Protein AF-A0A949YHQ8-F1 (afdb_monomer_lite)

Structure (mmCIF, N/CA/C/O backbone):
data_AF-A0A949YHQ8-F1
#
_entry.id   AF-A0A949YHQ8-F1
#
loop_
_atom_site.group_PDB
_atom_site.id
_atom_site.type_symbol
_atom_site.label_atom_id
_atom_site.label_alt_id
_atom_site.label_comp_id
_atom_site.label_asym_id
_atom_site.label_entity_id
_atom_site.label_seq_id
_atom_site.pdbx_PDB_ins_code
_atom_site.Cartn_x
_atom_site.Cartn_y
_atom_site.Cartn_z
_atom_site.occupancy
_atom_site.B_iso_or_equiv
_atom_site.auth_seq_id
_atom_site.auth_comp_id
_atom_site.auth_asym_id
_atom_site.auth_atom_id
_atom_site.pdbx_PDB_model_num
ATOM 1 N N . MET A 1 1 ? 12.565 2.956 27.521 1.00 34.19 1 MET A N 1
ATOM 2 C CA . MET A 1 1 ? 13.141 2.187 26.394 1.00 34.19 1 MET A CA 1
ATOM 3 C C . MET A 1 1 ? 12.190 2.292 25.212 1.00 34.19 1 MET A C 1
ATOM 5 O O . MET A 1 1 ? 11.089 1.757 25.289 1.00 34.19 1 MET A O 1
ATOM 9 N N . ALA A 1 2 ? 12.553 3.041 24.168 1.00 45.03 2 ALA A N 1
ATOM 10 C CA . ALA A 1 2 ? 11.741 3.134 22.958 1.00 45.03 2 ALA A CA 1
ATOM 11 C C . ALA A 1 2 ? 11.816 1.788 22.229 1.00 45.03 2 ALA A C 1
ATOM 13 O O . ALA A 1 2 ? 12.858 1.425 21.688 1.00 45.03 2 ALA A O 1
ATOM 14 N N . ARG A 1 3 ? 10.735 1.004 22.276 1.00 47.88 3 ARG A N 1
ATOM 15 C CA . ARG A 1 3 ? 10.632 -0.205 21.462 1.00 47.88 3 ARG A CA 1
ATOM 16 C C . ARG A 1 3 ? 10.613 0.254 20.012 1.00 47.88 3 ARG A C 1
ATOM 18 O O . ARG A 1 3 ? 9.686 0.955 19.614 1.00 47.88 3 ARG A O 1
ATOM 25 N N . ALA A 1 4 ? 11.639 -0.110 19.247 1.00 48.41 4 ALA A N 1
ATOM 26 C CA . ALA A 1 4 ? 11.579 -0.027 17.801 1.00 48.41 4 ALA A CA 1
ATOM 27 C C . ALA A 1 4 ? 10.396 -0.904 17.375 1.00 48.41 4 ALA A C 1
ATOM 29 O O . ALA A 1 4 ? 10.497 -2.128 17.328 1.00 48.41 4 ALA A O 1
ATOM 30 N N . ASN A 1 5 ? 9.236 -0.285 17.168 1.00 54.03 5 ASN A N 1
ATOM 31 C CA . ASN A 1 5 ? 8.096 -0.932 16.550 1.00 54.03 5 ASN A CA 1
ATOM 32 C C . ASN A 1 5 ? 8.479 -1.076 15.088 1.00 54.03 5 ASN A C 1
ATOM 34 O O . ASN A 1 5 ? 8.258 -0.174 14.283 1.00 54.03 5 ASN A O 1
ATOM 38 N N . TRP A 1 6 ? 9.148 -2.181 14.770 1.00 44.53 6 TRP A N 1
ATOM 39 C CA . TRP A 1 6 ? 9.409 -2.546 13.391 1.00 44.53 6 TRP A CA 1
ATOM 40 C C . TRP A 1 6 ? 8.066 -2.479 12.665 1.00 44.53 6 TRP A C 1
ATOM 42 O O . TRP A 1 6 ? 7.057 -2.958 13.195 1.00 44.53 6 TRP A O 1
ATOM 52 N N . ILE A 1 7 ? 8.046 -1.864 11.480 1.00 56.78 7 ILE A N 1
ATOM 53 C CA . ILE A 1 7 ? 6.892 -1.868 10.575 1.00 56.78 7 ILE A CA 1
ATOM 54 C C . ILE A 1 7 ? 6.777 -3.295 10.029 1.00 56.78 7 ILE A C 1
ATOM 56 O O . ILE A 1 7 ? 7.031 -3.569 8.861 1.00 56.78 7 ILE A O 1
ATOM 60 N N . LEU A 1 8 ? 6.492 -4.250 10.909 1.00 52.16 8 LEU A N 1
ATOM 61 C CA . LEU A 1 8 ? 6.166 -5.601 10.521 1.00 52.16 8 LEU A CA 1
ATOM 62 C C . LEU A 1 8 ? 4.758 -5.515 9.944 1.00 52.16 8 LEU A C 1
ATOM 64 O O . LEU A 1 8 ? 3.844 -5.094 10.664 1.00 52.16 8 LEU A O 1
ATOM 68 N N . PRO A 1 9 ? 4.567 -5.861 8.662 1.00 54.00 9 PRO A N 1
ATOM 69 C CA . PRO A 1 9 ? 3.245 -5.901 8.071 1.00 54.00 9 PRO A CA 1
ATOM 70 C C . PRO A 1 9 ? 2.425 -6.947 8.831 1.00 54.00 9 PRO A C 1
ATOM 72 O O . PRO A 1 9 ? 2.538 -8.144 8.581 1.00 54.00 9 PRO A O 1
ATOM 75 N N . ARG A 1 10 ? 1.619 -6.514 9.805 1.00 57.88 10 ARG A N 1
ATOM 76 C CA . ARG A 1 10 ? 0.644 -7.403 10.432 1.00 57.88 10 ARG A CA 1
ATOM 77 C C . ARG A 1 10 ? -0.440 -7.665 9.397 1.00 57.88 10 ARG A C 1
ATOM 79 O O . ARG A 1 10 ? -0.970 -6.727 8.802 1.00 57.88 10 ARG A O 1
ATOM 86 N N . ALA A 1 11 ? -0.753 -8.933 9.160 1.00 58.47 11 ALA A N 1
ATOM 87 C CA . ALA A 1 11 ? -1.985 -9.273 8.473 1.00 58.47 11 ALA A CA 1
ATOM 88 C C . ALA A 1 11 ? -3.137 -8.910 9.417 1.00 58.47 11 ALA A C 1
ATOM 90 O O . ALA A 1 11 ? -3.206 -9.423 10.534 1.00 58.47 11 ALA A O 1
ATOM 91 N N . ASP A 1 12 ? -4.003 -7.990 9.005 1.00 58.84 12 ASP A N 1
ATOM 92 C CA . ASP A 1 12 ? -5.230 -7.734 9.754 1.00 58.84 12 ASP A CA 1
ATOM 93 C C . ASP A 1 12 ? -6.166 -8.939 9.610 1.00 58.84 12 ASP A C 1
ATOM 95 O O . ASP A 1 12 ? -6.409 -9.413 8.496 1.00 58.84 12 ASP A O 1
ATOM 99 N N . ALA A 1 13 ? -6.681 -9.438 10.736 1.00 57.50 13 ALA A N 1
ATOM 100 C CA . ALA A 1 13 ? -7.516 -10.637 10.781 1.00 57.50 13 ALA A CA 1
ATOM 101 C C . ALA A 1 13 ? -8.845 -10.470 10.021 1.00 57.50 13 ALA A C 1
ATOM 103 O O . ALA A 1 13 ? -9.419 -11.459 9.573 1.00 57.50 13 ALA A O 1
ATOM 104 N N . ALA A 1 14 ? -9.329 -9.234 9.834 1.00 61.66 14 ALA A N 1
ATOM 105 C CA . ALA A 1 14 ? -10.575 -8.975 9.119 1.00 61.66 14 ALA A CA 1
ATOM 106 C C . ALA A 1 14 ? -10.385 -8.923 7.595 1.00 61.66 14 ALA A C 1
ATOM 108 O O . ALA A 1 14 ? -11.288 -9.306 6.848 1.00 61.66 14 ALA A O 1
ATOM 109 N N . CYS A 1 15 ? -9.231 -8.449 7.118 1.00 71.69 15 CYS A N 1
ATOM 110 C CA . CYS A 1 15 ? -8.963 -8.267 5.689 1.00 71.69 15 CYS A CA 1
ATOM 111 C C . CYS A 1 15 ? -8.024 -9.317 5.076 1.00 71.69 15 CYS A C 1
ATOM 113 O O . CYS A 1 15 ? -7.986 -9.421 3.849 1.00 71.69 15 CYS A O 1
ATOM 115 N N . GLY A 1 16 ? -7.241 -10.046 5.881 1.00 71.38 16 GLY A N 1
ATOM 116 C CA . GLY A 1 16 ? -6.214 -10.990 5.411 1.00 71.38 16 GLY A CA 1
ATOM 117 C C . GLY A 1 16 ? -5.086 -10.326 4.609 1.00 71.38 16 GLY A C 1
ATOM 118 O O . GLY A 1 16 ? -4.363 -10.989 3.870 1.00 71.38 16 GLY A O 1
ATOM 119 N N . LYS A 1 17 ? -4.963 -8.998 4.702 1.00 70.56 17 LYS A N 1
ATOM 120 C CA . LYS A 1 17 ? -4.027 -8.167 3.933 1.00 70.56 17 LYS A CA 1
ATOM 121 C C . LYS A 1 17 ? -3.092 -7.423 4.873 1.00 70.56 17 LYS A C 1
ATOM 123 O O . LYS A 1 17 ? -3.433 -7.194 6.033 1.00 70.56 17 LYS A O 1
ATOM 128 N N . VAL A 1 18 ? -1.949 -6.996 4.332 1.00 75.56 18 VAL A N 1
ATOM 129 C CA . VAL A 1 18 ? -1.010 -6.099 5.017 1.00 75.56 18 VAL A CA 1
ATOM 130 C C . VAL A 1 18 ? -1.762 -4.874 5.525 1.00 75.56 18 VAL A C 1
ATOM 132 O O . VAL A 1 18 ? -2.387 -4.167 4.731 1.00 75.56 18 VAL A O 1
ATOM 135 N N . PHE A 1 19 ? -1.720 -4.659 6.834 1.00 77.06 19 PHE A N 1
ATOM 136 C CA . PHE A 1 19 ? -2.397 -3.572 7.522 1.00 77.06 19 PHE A CA 1
ATOM 137 C C . PHE A 1 19 ? -1.417 -2.483 7.930 1.00 77.06 19 PHE A C 1
ATOM 139 O O . PHE A 1 19 ? -0.360 -2.760 8.501 1.00 77.06 19 PHE A O 1
ATOM 146 N N . HIS A 1 20 ? -1.818 -1.238 7.690 1.00 80.50 20 HIS A N 1
ATOM 147 C CA . HIS A 1 20 ? -1.118 -0.059 8.173 1.00 80.50 20 HIS A CA 1
ATOM 148 C C . HIS A 1 20 ? -2.058 0.765 9.069 1.00 80.50 20 HIS A C 1
ATOM 150 O O . HIS A 1 20 ? -3.164 1.105 8.628 1.00 80.50 20 HIS A O 1
ATOM 156 N N . PRO A 1 21 ? -1.647 1.086 10.313 1.00 78.31 21 PRO A N 1
ATOM 157 C CA . PRO A 1 21 ? -2.488 1.821 11.261 1.00 78.31 21 PRO A CA 1
ATOM 158 C C . PRO A 1 21 ? -2.697 3.281 10.846 1.00 78.31 21 PRO A C 1
ATOM 160 O O . PRO A 1 21 ? -3.740 3.863 11.127 1.00 78.31 21 PRO A O 1
ATOM 163 N N . ASP A 1 22 ? -1.731 3.861 10.138 1.00 84.75 22 ASP A N 1
ATOM 164 C CA . ASP A 1 22 ? -1.757 5.240 9.678 1.00 84.75 22 ASP A CA 1
ATOM 165 C C . ASP A 1 22 ? -1.390 5.345 8.189 1.00 84.75 22 ASP A C 1
ATOM 167 O O . ASP A 1 22 ? -0.789 4.446 7.585 1.00 84.75 22 ASP A O 1
ATOM 171 N N . ARG A 1 23 ? -1.780 6.470 7.581 1.00 86.56 23 ARG A N 1
ATOM 172 C CA . ARG A 1 23 ? -1.572 6.718 6.151 1.00 86.56 23 ARG A CA 1
ATOM 173 C C . ARG A 1 23 ? -0.094 6.875 5.801 1.00 86.56 23 ARG A C 1
ATOM 175 O O . ARG A 1 23 ? 0.295 6.481 4.707 1.00 86.56 23 ARG A O 1
ATOM 182 N N . GLN A 1 24 ? 0.719 7.439 6.692 1.00 88.88 24 GLN A N 1
ATOM 183 C CA . GLN A 1 24 ? 2.130 7.711 6.424 1.00 88.88 24 GLN A CA 1
ATOM 184 C C . GLN A 1 24 ? 2.927 6.405 6.330 1.00 88.88 24 GLN A C 1
ATOM 186 O O . GLN A 1 24 ? 3.685 6.221 5.379 1.00 88.88 24 GLN A O 1
ATOM 191 N N . SER A 1 25 ? 2.682 5.458 7.236 1.00 85.75 25 SER A N 1
ATOM 192 C CA . SER A 1 25 ? 3.244 4.105 7.175 1.00 85.75 25 SER A CA 1
ATOM 193 C C . SER A 1 25 ? 2.831 3.368 5.898 1.00 85.75 25 SER A C 1
ATOM 195 O O . SER A 1 25 ? 3.658 2.709 5.264 1.00 85.75 25 SER A O 1
ATOM 197 N N . ALA A 1 26 ? 1.566 3.504 5.484 1.00 88.12 26 ALA A N 1
ATOM 198 C CA . ALA A 1 26 ? 1.073 2.914 4.239 1.00 88.12 26 ALA A CA 1
ATOM 199 C C . ALA A 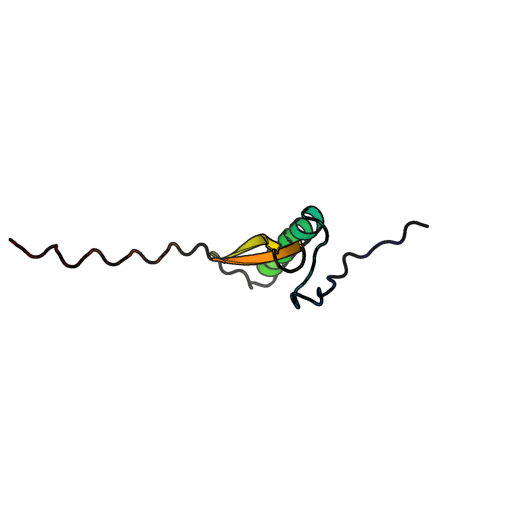1 26 ? 1.738 3.528 2.997 1.00 88.12 26 ALA A C 1
ATOM 201 O O . ALA A 1 26 ? 2.102 2.808 2.070 1.00 88.12 26 ALA A O 1
ATOM 202 N N . GLU A 1 27 ? 1.929 4.849 2.973 1.00 89.56 27 GLU A N 1
ATOM 203 C CA . GLU A 1 27 ? 2.614 5.546 1.879 1.00 89.56 27 GLU A CA 1
ATOM 204 C C . GLU A 1 27 ? 4.099 5.179 1.807 1.00 89.56 27 GLU A C 1
ATOM 206 O O . GLU A 1 27 ? 4.605 4.895 0.721 1.00 89.56 27 GLU A O 1
ATOM 211 N N . GLY A 1 28 ? 4.788 5.095 2.949 1.00 89.12 28 GLY A N 1
ATOM 212 C CA . GLY A 1 28 ? 6.179 4.639 2.997 1.00 89.12 28 GLY A CA 1
ATOM 213 C C . GLY A 1 28 ? 6.335 3.239 2.400 1.00 89.12 28 GLY A C 1
ATOM 214 O O . GLY A 1 28 ? 7.195 3.012 1.545 1.00 89.12 28 GLY A O 1
ATOM 215 N N . TYR A 1 29 ? 5.438 2.317 2.763 1.00 88.12 29 TYR A N 1
ATOM 216 C CA . TYR A 1 29 ? 5.428 0.976 2.182 1.00 88.12 29 TYR A CA 1
ATOM 217 C C . TYR A 1 29 ? 5.060 0.986 0.690 1.00 88.12 29 TYR A C 1
ATOM 219 O O . TYR A 1 29 ? 5.685 0.273 -0.094 1.00 88.12 29 TYR A O 1
ATOM 227 N N . ARG A 1 30 ? 4.092 1.811 0.258 1.00 90.00 30 ARG A N 1
ATOM 228 C CA . ARG A 1 30 ? 3.724 1.977 -1.162 1.00 90.00 30 ARG A CA 1
ATOM 229 C C . ARG A 1 30 ? 4.932 2.384 -2.002 1.00 90.00 30 ARG A C 1
ATOM 231 O O . ARG A 1 30 ? 5.163 1.787 -3.052 1.00 90.00 30 ARG A O 1
ATOM 238 N N . ILE A 1 31 ? 5.688 3.380 -1.540 1.00 88.62 31 ILE A N 1
ATOM 239 C CA . ILE A 1 31 ? 6.888 3.888 -2.214 1.00 88.62 31 ILE A CA 1
ATOM 240 C C . ILE A 1 31 ? 7.954 2.792 -2.288 1.00 88.62 31 ILE A C 1
ATOM 242 O O . ILE A 1 31 ? 8.445 2.494 -3.376 1.00 88.62 31 ILE A O 1
ATOM 246 N N . GLY A 1 32 ? 8.259 2.134 -1.166 1.00 89.06 32 GLY A N 1
ATOM 247 C CA . GLY A 1 32 ? 9.223 1.030 -1.138 1.00 89.06 32 GLY A CA 1
ATOM 248 C C . GLY A 1 32 ? 8.839 -0.113 -2.083 1.00 89.06 32 GLY A C 1
ATOM 249 O O . GLY A 1 32 ? 9.673 -0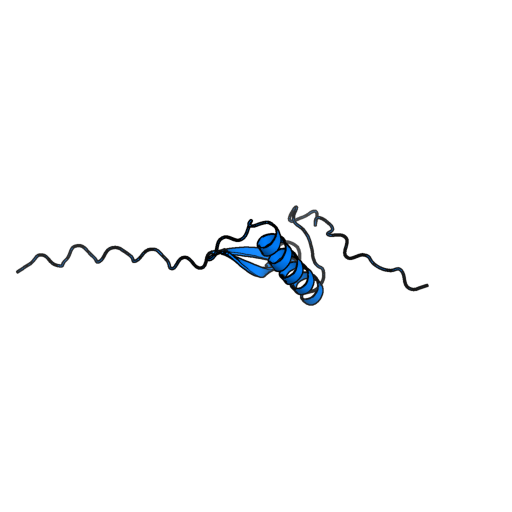.604 -2.842 1.00 89.06 32 GLY A O 1
ATOM 250 N N . LEU A 1 33 ? 7.556 -0.486 -2.115 1.00 86.56 33 LEU A N 1
ATOM 251 C CA . LEU A 1 33 ? 7.045 -1.519 -3.014 1.00 86.56 33 LEU A CA 1
ATOM 252 C C . LEU A 1 33 ? 7.117 -1.094 -4.490 1.00 86.56 33 LEU A C 1
ATOM 254 O O . LEU A 1 33 ? 7.357 -1.933 -5.359 1.00 86.56 33 LEU A O 1
ATOM 258 N N . GLN A 1 34 ? 6.934 0.195 -4.787 1.00 86.75 34 GLN A N 1
ATOM 259 C CA . GLN A 1 34 ? 7.092 0.738 -6.135 1.00 86.75 34 GLN A CA 1
ATOM 260 C C . GLN A 1 34 ? 8.548 0.630 -6.609 1.00 86.75 34 GLN A C 1
ATOM 262 O O . GLN A 1 34 ? 8.786 0.102 -7.697 1.00 86.75 34 GLN A O 1
ATOM 267 N N . PHE A 1 35 ? 9.510 1.029 -5.771 1.00 86.94 35 PHE A N 1
ATOM 268 C CA . PHE A 1 35 ? 10.939 0.864 -6.056 1.00 86.94 35 PHE A CA 1
ATOM 269 C C . PHE A 1 35 ? 11.323 -0.606 -6.232 1.00 86.94 35 PHE A C 1
ATOM 271 O O . PHE A 1 35 ? 11.995 -0.956 -7.199 1.00 86.94 35 PHE A O 1
ATOM 278 N N . TRP A 1 36 ? 10.843 -1.488 -5.352 1.00 86.19 36 TRP A N 1
ATOM 279 C CA . TRP A 1 36 ? 11.091 -2.925 -5.457 1.00 86.19 36 TRP A CA 1
ATOM 280 C C . TRP A 1 36 ? 10.564 -3.518 -6.771 1.00 86.19 36 TRP A C 1
ATOM 282 O O . TRP A 1 36 ? 11.262 -4.276 -7.445 1.00 86.19 36 TRP A O 1
ATOM 292 N N . ASN A 1 37 ? 9.338 -3.170 -7.172 1.00 86.25 37 ASN A N 1
ATOM 293 C CA . ASN A 1 37 ? 8.761 -3.659 -8.427 1.00 86.25 37 ASN A CA 1
ATOM 294 C C . ASN A 1 37 ? 9.527 -3.145 -9.649 1.00 86.25 37 ASN A C 1
ATOM 296 O O . ASN A 1 37 ? 9.677 -3.886 -10.620 1.00 86.25 37 ASN A O 1
ATOM 300 N N . GLN A 1 38 ? 10.021 -1.904 -9.600 1.00 83.81 38 GLN A N 1
ATOM 301 C CA . GLN A 1 38 ? 10.881 -1.347 -10.641 1.00 83.81 38 GLN A CA 1
ATOM 302 C C . GLN A 1 38 ? 12.216 -2.098 -10.718 1.00 83.81 38 GLN A C 1
ATOM 304 O O . GLN A 1 38 ? 12.599 -2.525 -11.803 1.00 83.81 38 GLN A O 1
ATOM 309 N N . ALA A 1 39 ? 12.875 -2.331 -9.581 1.00 86.12 39 ALA A N 1
ATOM 310 C CA . ALA A 1 39 ? 14.150 -3.046 -9.517 1.00 86.12 39 ALA A CA 1
ATOM 311 C C . ALA A 1 39 ? 14.043 -4.512 -9.974 1.00 86.12 39 ALA A C 1
ATOM 313 O O .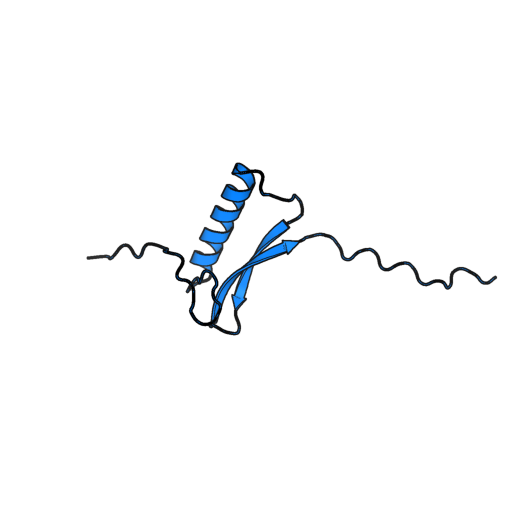 ALA A 1 39 ? 14.967 -5.048 -10.573 1.00 86.12 39 ALA A O 1
ATOM 314 N N . THR A 1 40 ? 12.906 -5.163 -9.716 1.00 86.38 40 THR A N 1
ATOM 315 C CA . THR A 1 40 ? 12.679 -6.580 -10.058 1.00 86.38 40 THR A CA 1
ATOM 316 C C . THR A 1 40 ? 12.013 -6.797 -11.418 1.00 86.38 40 THR A C 1
ATOM 318 O O . THR A 1 40 ? 11.650 -7.926 -11.742 1.00 86.38 40 THR A O 1
ATOM 321 N N . GLY A 1 41 ? 11.789 -5.738 -12.207 1.00 79.44 41 GLY A N 1
ATOM 322 C CA . GLY A 1 41 ? 11.110 -5.837 -13.506 1.00 79.44 41 GLY A CA 1
ATOM 323 C C . GLY A 1 41 ? 9.645 -6.288 -13.417 1.00 79.44 41 GLY A C 1
ATOM 324 O O . GLY A 1 41 ? 9.030 -6.625 -14.424 1.00 79.44 41 GLY A O 1
ATOM 325 N N . ARG A 1 42 ? 9.048 -6.282 -12.217 1.00 71.88 42 ARG A N 1
ATOM 326 C CA . ARG A 1 42 ? 7.631 -6.622 -11.983 1.00 71.88 42 ARG A CA 1
ATOM 327 C C . ARG A 1 42 ? 6.688 -5.450 -12.246 1.00 71.88 42 ARG A C 1
ATOM 329 O O . ARG A 1 42 ? 5.489 -5.552 -11.979 1.00 71.88 42 ARG A O 1
ATOM 336 N N . ASN A 1 43 ? 7.221 -4.334 -12.730 1.00 67.25 43 ASN A N 1
ATOM 337 C CA . ASN A 1 43 ? 6.455 -3.138 -13.015 1.00 67.25 43 ASN A CA 1
ATOM 338 C C . ASN A 1 43 ? 5.811 -3.249 -14.403 1.00 67.25 43 ASN A C 1
ATOM 340 O O . ASN A 1 43 ? 6.501 -3.267 -15.421 1.00 67.25 43 ASN A O 1
ATOM 344 N N . ARG A 1 44 ? 4.479 -3.319 -14.457 1.00 66.25 44 ARG A N 1
ATOM 345 C CA . ARG A 1 44 ? 3.747 -3.057 -15.700 1.00 66.25 44 ARG A CA 1
ATOM 346 C C . ARG A 1 44 ? 3.656 -1.541 -15.826 1.00 66.25 44 ARG A C 1
ATOM 348 O O . ARG A 1 44 ? 3.195 -0.897 -14.894 1.00 66.25 44 ARG A O 1
ATOM 355 N N . ALA A 1 45 ? 4.067 -0.974 -16.959 1.00 61.06 45 ALA A N 1
ATOM 356 C CA . ALA A 1 45 ? 4.151 0.480 -17.166 1.00 61.06 45 ALA A CA 1
ATOM 357 C C . ALA A 1 45 ? 2.837 1.256 -16.902 1.00 61.06 45 ALA A C 1
ATOM 359 O O . ALA A 1 45 ? 2.860 2.472 -16.755 1.00 61.06 45 ALA A O 1
ATOM 360 N N . SER A 1 46 ? 1.702 0.556 -16.827 1.00 65.00 46 SER A N 1
ATOM 361 C CA . SER A 1 46 ? 0.368 1.098 -16.554 1.00 65.00 46 SER A CA 1
ATOM 362 C C . SER A 1 46 ? -0.191 0.733 -15.174 1.00 65.00 46 SER A C 1
ATOM 364 O O . SER A 1 46 ? -1.361 0.987 -14.920 1.00 65.00 46 SER A O 1
ATOM 366 N N . ASP A 1 47 ? 0.580 0.132 -14.266 1.00 71.56 47 ASP A N 1
ATOM 367 C CA . ASP A 1 47 ? 0.090 -0.198 -12.923 1.00 71.56 47 ASP A CA 1
ATOM 368 C C . ASP A 1 47 ? 0.669 0.771 -11.885 1.00 71.56 47 ASP A C 1
ATOM 370 O O . ASP A 1 47 ? 1.865 0.781 -11.600 1.00 71.56 47 ASP A O 1
ATOM 374 N N . HIS A 1 48 ? -0.202 1.565 -11.263 1.00 81.56 48 HIS A N 1
ATOM 375 C CA . HIS A 1 48 ? 0.156 2.438 -10.149 1.00 81.56 48 HIS A CA 1
ATOM 376 C C . HIS A 1 48 ? -0.321 1.832 -8.831 1.00 81.56 48 HIS A C 1
ATOM 378 O O . HIS A 1 48 ? -1.441 1.334 -8.719 1.00 81.56 48 HIS A O 1
ATOM 384 N N . LEU A 1 49 ? 0.520 1.886 -7.801 1.00 88.06 49 LEU A N 1
ATOM 385 C CA . LEU A 1 49 ? 0.108 1.532 -6.446 1.00 88.06 49 LEU A CA 1
ATOM 386 C C . LEU A 1 49 ? -0.579 2.732 -5.797 1.00 88.06 49 LEU A C 1
ATOM 388 O O . LEU A 1 49 ? -0.068 3.847 -5.889 1.00 88.06 49 LEU A O 1
ATOM 392 N N . VAL A 1 50 ? -1.702 2.501 -5.120 1.00 90.06 50 VAL A N 1
ATOM 393 C CA . VAL A 1 50 ? -2.464 3.529 -4.396 1.00 90.06 50 VAL A CA 1
ATOM 394 C C . VAL A 1 50 ? -2.770 3.073 -2.975 1.00 90.06 50 VAL A C 1
ATOM 396 O O . VAL A 1 50 ? -3.119 1.910 -2.762 1.00 90.06 50 VAL A O 1
ATOM 399 N N . VAL A 1 51 ? -2.662 3.988 -2.009 1.00 90.88 51 VAL A N 1
ATOM 400 C CA . VAL A 1 51 ? -3.131 3.768 -0.634 1.00 90.88 51 VAL A CA 1
ATOM 401 C C . VAL A 1 51 ? -4.619 4.099 -0.554 1.00 90.88 51 VAL A C 1
ATOM 403 O O . VAL A 1 51 ? -5.059 5.142 -1.036 1.00 90.88 51 VAL A O 1
ATOM 406 N N . PHE A 1 52 ? -5.399 3.238 0.093 1.00 89.19 52 PHE A N 1
ATOM 407 C CA . PHE A 1 52 ? -6.809 3.478 0.380 1.00 89.19 52 PHE A CA 1
ATOM 408 C C . PHE A 1 52 ? -7.145 3.110 1.827 1.00 89.19 52 PHE A C 1
ATOM 410 O O . PHE A 1 52 ? -6.559 2.193 2.406 1.00 89.19 52 PHE A O 1
ATOM 417 N N . ARG A 1 53 ? -8.117 3.820 2.411 1.00 87.88 53 ARG A N 1
ATOM 418 C CA . ARG A 1 53 ? -8.678 3.480 3.724 1.00 87.88 53 ARG A CA 1
ATOM 419 C C . ARG A 1 53 ? -9.725 2.386 3.551 1.00 87.88 53 ARG A C 1
ATOM 421 O O . ARG A 1 53 ? -10.694 2.563 2.811 1.00 87.88 53 ARG A O 1
ATOM 428 N N . CYS A 1 54 ? -9.547 1.257 4.221 1.00 86.06 54 CYS A N 1
ATOM 429 C CA . CYS A 1 54 ? -10.505 0.164 4.174 1.00 86.06 54 CYS A CA 1
ATOM 430 C C . CYS A 1 54 ? -11.685 0.434 5.105 1.00 86.06 54 CYS A C 1
ATOM 432 O O . CYS A 1 54 ? -11.518 0.770 6.274 1.00 86.06 54 CYS A O 1
ATOM 434 N N . ARG A 1 55 ? -12.897 0.236 4.579 1.00 84.12 55 ARG A N 1
ATOM 435 C CA . ARG A 1 55 ? -14.142 0.386 5.344 1.00 84.12 55 ARG A CA 1
ATOM 436 C C . ARG A 1 55 ? -14.402 -0.774 6.312 1.00 84.12 55 ARG A C 1
ATOM 438 O O . ARG A 1 55 ? -15.209 -0.614 7.213 1.00 84.12 55 ARG A O 1
ATOM 445 N N . ARG A 1 56 ? -13.736 -1.922 6.126 1.00 82.62 56 ARG A N 1
ATOM 446 C CA . ARG A 1 56 ? -13.934 -3.136 6.937 1.00 82.62 56 ARG A CA 1
ATOM 447 C C . ARG A 1 56 ? -13.103 -3.139 8.220 1.00 82.62 56 ARG A C 1
ATOM 449 O O . ARG A 1 56 ? -13.650 -3.399 9.279 1.00 82.62 56 ARG A O 1
ATOM 456 N N . CYS A 1 57 ? -11.804 -2.857 8.129 1.00 81.88 57 CYS A N 1
ATOM 457 C CA . CYS A 1 57 ? -10.893 -2.856 9.285 1.00 81.88 57 CYS A CA 1
ATOM 458 C C . CYS A 1 57 ? -10.521 -1.444 9.770 1.00 81.88 57 CYS A C 1
ATOM 460 O O . CYS A 1 57 ? -9.807 -1.297 10.754 1.00 81.88 57 CYS A O 1
ATOM 462 N N . GLY A 1 58 ? -10.928 -0.392 9.052 1.00 81.44 58 GLY A N 1
ATOM 463 C CA . GLY A 1 58 ? -10.596 0.998 9.380 1.00 81.44 58 GLY A CA 1
ATOM 464 C C . GLY A 1 58 ? -9.155 1.425 9.068 1.00 81.44 58 GLY A C 1
ATOM 465 O O . GLY A 1 58 ? -8.895 2.631 9.051 1.00 81.44 58 GLY A O 1
ATOM 466 N N . GLY A 1 59 ? -8.253 0.478 8.783 1.00 85.44 59 GLY A N 1
ATOM 467 C CA . GLY A 1 59 ? -6.846 0.719 8.448 1.00 85.44 59 GLY A CA 1
ATOM 468 C C . GLY A 1 59 ? -6.583 1.079 6.987 1.00 85.44 59 GLY A C 1
ATOM 469 O O . GLY A 1 59 ? -7.491 1.132 6.149 1.00 85.44 59 GLY A O 1
ATOM 470 N N . PHE A 1 60 ? -5.310 1.313 6.673 1.00 87.50 60 PHE A N 1
ATOM 471 C CA . PHE A 1 60 ? -4.844 1.642 5.328 1.00 87.50 60 PHE A CA 1
ATOM 472 C C . PHE A 1 60 ? -4.242 0.420 4.633 1.00 87.50 60 PHE A C 1
ATOM 474 O O . PHE A 1 60 ? -3.455 -0.328 5.214 1.00 87.50 60 PHE A O 1
ATOM 481 N N . HIS A 1 61 ? -4.601 0.244 3.364 1.00 87.62 61 HIS A N 1
ATOM 482 C CA . HIS A 1 61 ? -4.101 -0.822 2.501 1.00 87.62 61 HIS A CA 1
ATOM 483 C C . HIS A 1 61 ? -3.640 -0.262 1.162 1.00 87.62 61 HIS A C 1
ATOM 485 O O . HIS A 1 61 ? -3.999 0.850 0.777 1.00 87.62 61 HIS A O 1
ATOM 491 N N . ILE A 1 62 ? -2.875 -1.069 0.431 1.00 88.38 62 ILE A N 1
ATOM 492 C CA . ILE A 1 62 ? -2.357 -0.717 -0.887 1.00 88.38 62 ILE A CA 1
ATOM 493 C C . ILE A 1 62 ? -3.022 -1.599 -1.938 1.00 88.38 62 ILE A C 1
ATOM 495 O O . ILE A 1 62 ? -3.100 -2.819 -1.787 1.00 88.38 62 ILE A O 1
ATOM 499 N N . ALA A 1 63 ? -3.503 -0.977 -3.009 1.00 86.50 63 ALA A N 1
ATOM 500 C CA . ALA A 1 63 ? -4.043 -1.653 -4.180 1.00 86.50 63 ALA A CA 1
ATOM 501 C C . ALA A 1 63 ? -3.215 -1.312 -5.422 1.00 86.50 63 ALA A C 1
ATOM 503 O O . ALA A 1 63 ? -2.623 -0.236 -5.510 1.00 86.50 63 ALA A O 1
ATOM 504 N N . ARG A 1 64 ? -3.206 -2.221 -6.402 1.00 86.12 64 ARG A N 1
ATOM 505 C CA . ARG A 1 64 ? -2.763 -1.913 -7.766 1.00 86.12 64 ARG A CA 1
ATOM 506 C C . ARG A 1 64 ? -3.942 -1.329 -8.530 1.00 86.12 64 ARG A C 1
ATOM 508 O O . ARG A 1 64 ? -4.997 -1.954 -8.600 1.00 86.12 64 ARG A O 1
ATOM 515 N N . LYS A 1 65 ? -3.755 -0.144 -9.096 1.00 81.62 65 LYS A N 1
ATOM 516 C CA . LYS A 1 65 ? -4.689 0.507 -10.005 1.00 81.62 65 LYS A CA 1
ATOM 517 C C . LYS A 1 65 ? -4.051 0.534 -11.388 1.00 81.62 65 LYS A C 1
ATOM 519 O O . LYS A 1 65 ? -3.013 1.167 -11.562 1.00 81.62 65 LYS A O 1
ATOM 524 N N . SER A 1 66 ? -4.673 -0.142 -12.349 1.00 74.00 66 SER A N 1
ATOM 525 C CA . SER A 1 66 ? -4.262 -0.024 -13.745 1.00 74.00 66 SER A CA 1
ATOM 526 C C . SER A 1 66 ? -4.771 1.301 -14.315 1.00 74.00 66 SER A C 1
ATOM 528 O O . SER A 1 66 ? -5.928 1.664 -14.098 1.00 74.00 66 SER A O 1
ATOM 530 N N . SER A 1 67 ? -3.913 2.029 -15.020 1.00 65.44 67 SER 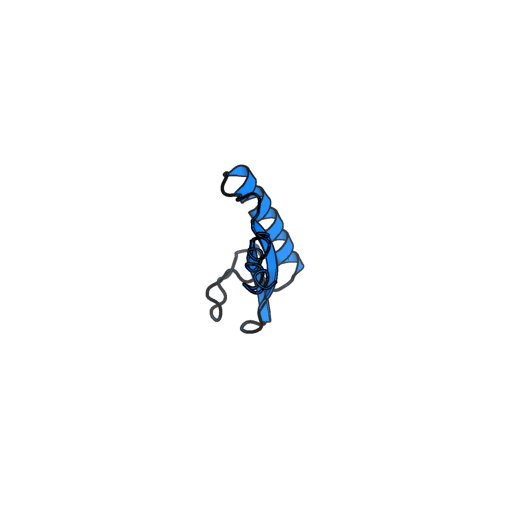A N 1
ATOM 531 C CA . SER A 1 67 ? -4.224 3.246 -15.770 1.00 65.44 67 SER A CA 1
ATOM 532 C C . SER A 1 67 ? -4.617 2.962 -17.221 1.00 65.44 67 SER A C 1
ATOM 534 O O . SER A 1 67 ? -4.715 3.901 -18.008 1.00 65.44 67 SER A O 1
ATOM 536 N N . LYS A 1 68 ? -4.912 1.701 -17.593 1.00 56.12 68 LYS A N 1
ATOM 537 C CA . LYS A 1 68 ? -5.654 1.436 -18.835 1.00 56.12 68 LYS A CA 1
ATOM 538 C C . LYS A 1 68 ? -6.940 2.264 -18.795 1.00 56.12 68 LYS A C 1
ATOM 540 O O . LYS A 1 68 ? -7.808 2.013 -17.959 1.00 56.12 68 LYS A O 1
ATOM 545 N N . ALA A 1 69 ? -7.029 3.255 -19.683 1.00 53.91 69 ALA A N 1
ATOM 546 C CA . ALA A 1 69 ? -8.276 3.940 -19.985 1.00 53.91 69 ALA A CA 1
ATOM 547 C C . ALA A 1 69 ? -9.379 2.881 -20.169 1.00 53.91 69 ALA A C 1
ATOM 549 O O . ALA A 1 69 ? -9.070 1.797 -20.690 1.00 53.91 69 ALA A O 1
ATOM 550 N N . PRO A 1 70 ? -10.630 3.134 -19.737 1.00 51.19 70 PRO A N 1
ATOM 551 C CA . PRO A 1 70 ? -11.722 2.251 -20.121 1.00 51.19 70 PRO A CA 1
ATOM 552 C C . PRO A 1 70 ? -11.639 2.084 -21.638 1.00 51.19 70 PRO A C 1
ATOM 554 O O . PRO A 1 70 ? -11.443 3.070 -22.352 1.00 51.19 70 PRO A O 1
ATOM 557 N N . ALA A 1 71 ? -11.651 0.833 -22.109 1.00 55.16 71 ALA A N 1
ATOM 558 C CA . ALA A 1 71 ? -11.663 0.550 -23.535 1.00 55.16 71 ALA A CA 1
ATOM 559 C C . ALA A 1 71 ? -12.735 1.445 -24.157 1.00 55.16 71 ALA A C 1
ATOM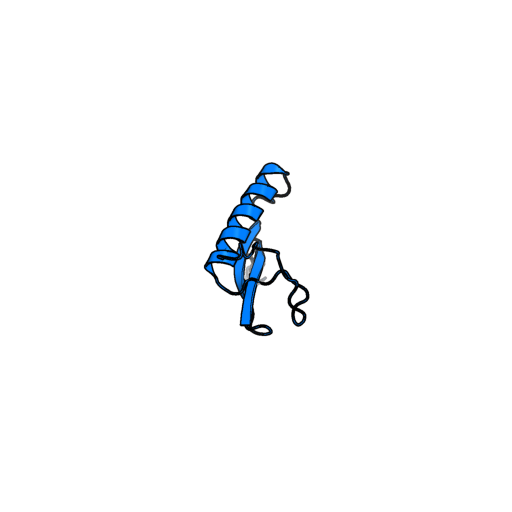 561 O O . ALA A 1 71 ? -13.867 1.426 -23.676 1.00 55.16 71 ALA A O 1
ATOM 562 N N . VAL A 1 72 ? -12.336 2.274 -25.126 1.00 56.34 72 VAL A N 1
ATOM 563 C CA . VAL A 1 72 ? -13.227 3.163 -25.873 1.00 56.34 72 VAL A CA 1
ATOM 564 C C . VAL A 1 72 ? -14.493 2.378 -26.182 1.00 56.34 72 VAL A C 1
ATOM 566 O O . VAL A 1 72 ? -14.441 1.356 -26.869 1.00 56.34 72 VAL A O 1
ATOM 569 N N . GLU A 1 73 ? -15.598 2.805 -25.579 1.00 54.34 73 GLU A N 1
ATOM 570 C CA . GLU A 1 73 ? -16.908 2.230 -25.817 1.00 54.34 73 GLU A CA 1
ATOM 571 C C . GLU A 1 73 ? -17.143 2.321 -27.326 1.00 54.34 73 GLU A C 1
ATOM 573 O O . GLU A 1 73 ? -17.021 3.395 -27.920 1.00 54.34 73 GLU A O 1
ATOM 578 N N . LYS A 1 74 ? -17.336 1.163 -27.964 1.00 55.28 74 LYS A N 1
ATOM 579 C CA . LYS A 1 74 ? -17.568 1.048 -29.405 1.00 55.28 74 LYS A CA 1
ATOM 580 C C . LYS A 1 74 ? -18.615 2.102 -29.797 1.00 55.28 74 LYS A C 1
ATOM 582 O O . LYS A 1 74 ? -19.682 2.093 -29.182 1.00 55.28 74 LYS A O 1
ATOM 587 N N . PRO A 1 75 ? -18.346 2.999 -30.766 1.00 57.25 75 PRO A N 1
ATOM 588 C CA . PRO A 1 75 ? -19.318 4.021 -31.125 1.00 57.25 75 PRO A CA 1
ATOM 589 C C . PRO A 1 75 ? -20.644 3.341 -31.500 1.00 57.25 75 PRO A C 1
ATOM 591 O O . PRO A 1 75 ? -20.620 2.276 -32.135 1.00 57.25 75 PRO A O 1
ATOM 594 N N . PRO A 1 76 ? -21.791 3.893 -31.060 1.00 51.75 76 PRO A N 1
ATOM 595 C CA . PRO A 1 76 ? -23.084 3.265 -31.272 1.00 51.75 76 PRO A CA 1
ATOM 596 C C . PRO A 1 76 ? -23.315 3.049 -32.767 1.00 51.75 76 PRO A C 1
ATOM 598 O O . PRO A 1 76 ? -22.981 3.896 -33.594 1.00 51.75 76 PRO A O 1
ATOM 601 N N . ALA A 1 77 ? -23.893 1.896 -33.104 1.00 62.44 77 ALA A N 1
ATOM 602 C CA . ALA A 1 77 ? -24.128 1.407 -34.463 1.00 62.44 77 ALA A CA 1
ATOM 603 C C . ALA A 1 77 ? -25.197 2.202 -35.253 1.00 62.44 77 ALA A C 1
ATOM 605 O O . ALA A 1 77 ? -25.927 1.626 -36.049 1.00 62.44 77 ALA A O 1
ATOM 606 N N . PHE A 1 78 ? -25.298 3.514 -35.036 1.00 57.22 78 PHE A N 1
ATOM 607 C CA . PHE A 1 78 ? -26.259 4.412 -35.680 1.00 57.22 78 PHE A CA 1
ATOM 608 C C . PHE A 1 78 ? -25.604 5.402 -36.658 1.00 57.22 78 PHE A C 1
ATOM 610 O O . PHE A 1 78 ? -26.159 6.454 -36.945 1.00 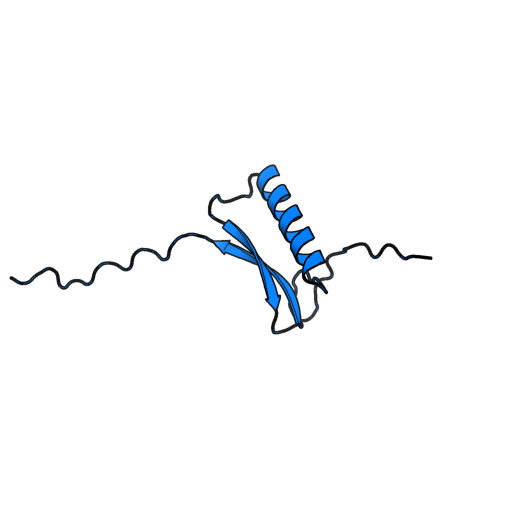57.22 78 PHE A O 1
ATOM 617 N N . ALA A 1 79 ? -24.443 5.060 -37.223 1.00 58.22 79 ALA A N 1
ATOM 618 C CA . ALA A 1 79 ? -23.871 5.768 -38.373 1.00 58.22 79 ALA A CA 1
ATOM 619 C C . ALA A 1 79 ? -24.193 5.048 -39.699 1.00 58.22 79 ALA A C 1
ATOM 621 O O . ALA A 1 79 ? -23.319 4.866 -40.542 1.00 58.22 79 ALA A O 1
ATOM 622 N N . ALA A 1 80 ? -25.434 4.581 -39.860 1.00 56.72 80 ALA A N 1
ATOM 623 C CA . ALA A 1 80 ? -25.914 3.973 -41.099 1.00 56.72 80 ALA A CA 1
ATOM 624 C C . ALA A 1 80 ? -27.403 4.279 -41.312 1.00 56.72 80 ALA A C 1
ATOM 626 O O . ALA A 1 80 ? -28.243 3.413 -41.115 1.00 56.72 80 ALA A O 1
ATOM 627 N N . THR A 1 81 ? -27.693 5.531 -41.666 1.00 54.34 81 THR A N 1
ATOM 628 C CA . THR A 1 81 ? -28.878 6.033 -42.399 1.00 54.34 81 THR A CA 1
ATOM 629 C C . THR A 1 81 ? -28.719 7.556 -42.440 1.00 54.34 81 THR A C 1
ATOM 631 O O . THR A 1 81 ? -28.549 8.144 -41.377 1.00 54.34 81 THR A O 1
ATOM 634 N N . ALA A 1 82 ? -28.738 8.272 -43.557 1.00 51.16 82 ALA A N 1
ATOM 635 C CA . ALA A 1 82 ? -28.921 7.965 -44.971 1.00 51.16 82 ALA A CA 1
ATOM 636 C C . ALA A 1 82 ? -28.161 9.037 -45.779 1.00 51.16 82 ALA A C 1
ATOM 638 O O . ALA A 1 82 ? -27.885 10.109 -45.190 1.00 51.16 82 ALA A O 1
#

Foldseek 3Di:
DPPPPPQPQDQDPFRSARWDADPVSQVVVQVVVVVVCVVVVVDDVQWHKDWDQDPGRRTIDIDIDGNPDDDPDDPPPPPDDD

Sequence (82 aa):
MARANWILPRADAACGKVFHPDRQSAEGYRIGLQFWNQATGRNRASDHLVVFRCRRCGGFHIARKSSKAPAVEKPPAFAATA

pLDDT: mean 72.12, std 15.24, range [34.19, 90.88]

Radius of gyration: 19.58 Å; chains: 1; bounding box: 43×19×71 Å

Secondary structure (DSSP, 8-state):
---------EEPTTTSSEEBSSHHHHHHHHHHHHHHHHHTT---TTEEEEEEE-TTTSSEEEEEEE------PPPPS-----